Protein AF-A0A5K1FXW4-F1 (afdb_monomer_lite)

Foldseek 3Di:
DQPAPDDCDPVCQQGDPPDDSVPDTSVRSNQPQQPVVPPSDRDPVSVPD

Secondary structure (DSSP, 8-state):
--S-SS-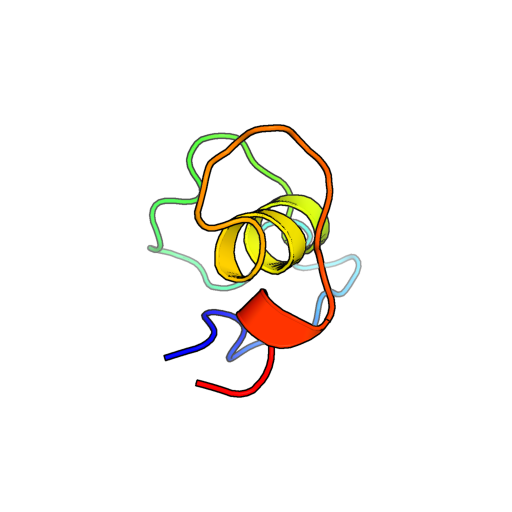-BTTBTT-STTS--TT--HHHHHHHHH-SS-SS---HHHH--

pLDDT: mean 78.21, std 12.73, range [50.75, 95.06]

Organism: NCBI:txid210225

Sequence (49 aa):
LARALVAADPAHPDGTAGHEHNNMSLLQQHAAFFDRNHDGVVYPWETYQ

Structure (mmC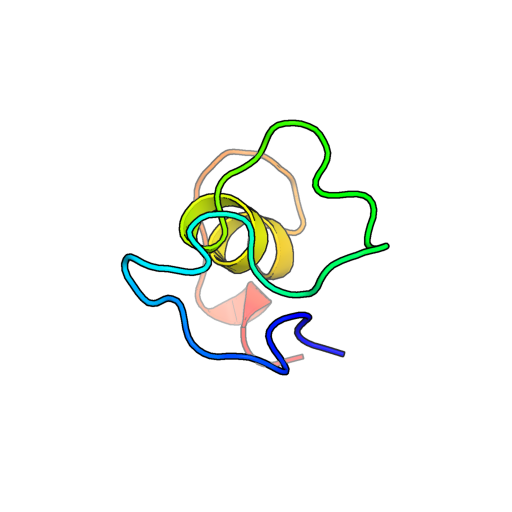IF, N/CA/C/O backbone):
data_AF-A0A5K1FXW4-F1
#
_entry.id   AF-A0A5K1FXW4-F1
#
loop_
_atom_site.group_PDB
_atom_site.id
_atom_site.type_symbol
_atom_site.label_atom_id
_atom_site.label_alt_id
_atom_site.label_comp_id
_atom_site.label_asym_id
_atom_site.label_entity_id
_atom_site.label_seq_id
_atom_site.pdbx_PDB_ins_code
_atom_site.Cartn_x
_atom_site.Cartn_y
_atom_site.Cartn_z
_atom_site.occupancy
_atom_site.B_iso_or_equiv
_atom_site.auth_seq_id
_atom_site.auth_comp_id
_atom_site.auth_asym_id
_atom_site.auth_atom_id
_atom_site.pdbx_PDB_model_num
ATOM 1 N N . LEU A 1 1 ? -10.182 -13.767 -6.485 1.00 52.50 1 LEU A N 1
ATOM 2 C CA . LEU A 1 1 ? -8.868 -14.313 -6.071 1.00 52.50 1 LEU A CA 1
ATOM 3 C C . LEU A 1 1 ? -7.815 -13.251 -6.325 1.00 52.50 1 LEU A C 1
ATOM 5 O O . LEU A 1 1 ? -7.808 -12.727 -7.434 1.00 52.50 1 LEU A O 1
ATOM 9 N N . ALA A 1 2 ? -7.002 -12.916 -5.317 1.00 50.75 2 ALA A N 1
ATOM 10 C CA . ALA A 1 2 ? -5.898 -11.966 -5.451 1.00 50.75 2 ALA A CA 1
ATOM 11 C C . ALA A 1 2 ? -4.987 -12.415 -6.603 1.00 50.75 2 ALA A C 1
ATOM 13 O O . ALA A 1 2 ? -4.492 -13.544 -6.621 1.00 50.75 2 ALA A O 1
ATOM 14 N N . ARG A 1 3 ?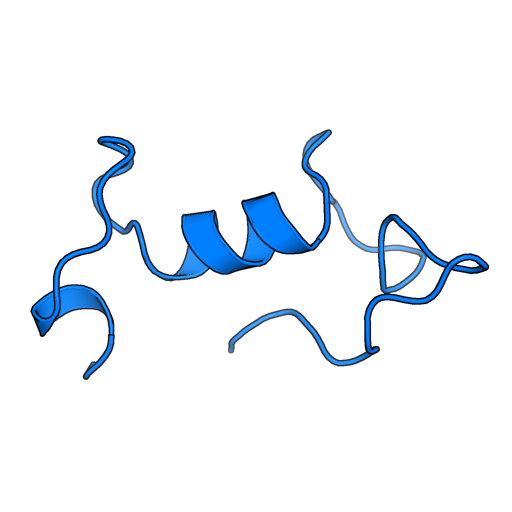 -4.866 -11.565 -7.623 1.00 54.12 3 ARG A N 1
ATOM 15 C CA . ARG A 1 3 ? -4.220 -11.891 -8.897 1.00 54.12 3 ARG A CA 1
ATOM 16 C C . ARG A 1 3 ? -2.742 -11.520 -8.830 1.00 54.12 3 ARG A C 1
ATOM 18 O O . ARG A 1 3 ? -2.336 -10.481 -9.320 1.00 54.12 3 ARG A O 1
ATOM 25 N N . ALA A 1 4 ? -1.957 -12.374 -8.184 1.00 52.66 4 ALA A N 1
ATOM 26 C CA . ALA A 1 4 ? -0.497 -12.345 -8.231 1.00 52.66 4 ALA A CA 1
ATOM 27 C C . ALA A 1 4 ? 0.029 -13.765 -7.961 1.00 52.66 4 ALA A C 1
ATOM 29 O O . ALA A 1 4 ? 0.518 -14.068 -6.879 1.00 52.66 4 ALA A O 1
ATOM 30 N N . LEU A 1 5 ? -0.149 -14.676 -8.927 1.00 55.84 5 LEU A N 1
ATOM 31 C CA . LEU A 1 5 ? 0.376 -16.052 -8.841 1.00 55.84 5 LEU A CA 1
AT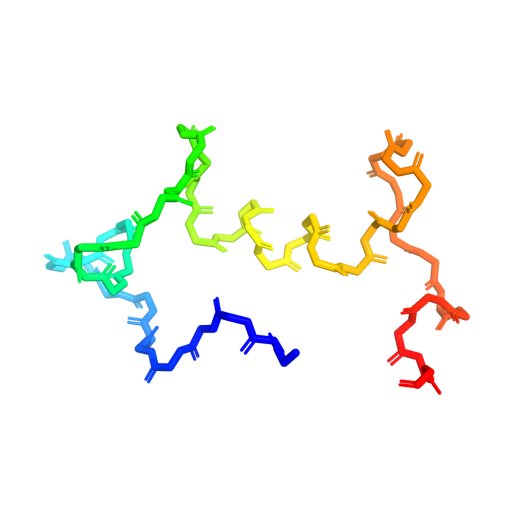OM 32 C C . LEU A 1 5 ? 1.894 -16.122 -9.095 1.00 55.84 5 LEU A C 1
ATOM 34 O O . LEU A 1 5 ? 2.511 -17.152 -8.841 1.00 55.84 5 LEU A O 1
ATOM 38 N N . VAL A 1 6 ? 2.492 -15.029 -9.577 1.00 60.00 6 VAL A N 1
ATOM 39 C CA . VAL A 1 6 ? 3.925 -14.885 -9.850 1.00 60.00 6 VAL A CA 1
ATOM 40 C C . VAL A 1 6 ? 4.422 -13.643 -9.114 1.00 60.00 6 VAL A C 1
ATOM 42 O O . VAL A 1 6 ? 3.801 -12.583 -9.203 1.00 60.00 6 VAL A O 1
ATOM 45 N N . ALA A 1 7 ? 5.515 -13.785 -8.363 1.00 60.72 7 ALA A N 1
ATOM 46 C CA . ALA A 1 7 ? 6.149 -12.670 -7.668 1.00 60.72 7 ALA A CA 1
ATOM 47 C C . ALA A 1 7 ? 6.713 -11.658 -8.677 1.00 60.72 7 ALA A C 1
ATOM 49 O O . ALA A 1 7 ? 7.235 -12.049 -9.720 1.00 60.72 7 ALA A O 1
ATOM 50 N N . ALA A 1 8 ? 6.627 -10.366 -8.351 1.00 63.41 8 ALA A N 1
ATOM 51 C CA . ALA A 1 8 ? 7.306 -9.334 -9.123 1.00 63.41 8 ALA A CA 1
ATOM 52 C C . ALA A 1 8 ? 8.821 -9.582 -9.074 1.00 63.41 8 ALA A C 1
ATOM 54 O O . ALA A 1 8 ? 9.407 -9.631 -7.993 1.00 63.41 8 ALA A O 1
ATOM 55 N N . ASP A 1 9 ? 9.443 -9.720 -10.238 1.00 72.44 9 ASP A N 1
ATOM 56 C CA . ASP A 1 9 ? 10.892 -9.831 -10.406 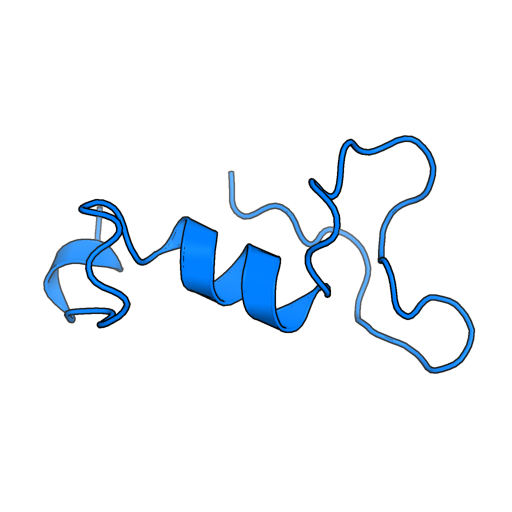1.00 72.44 9 ASP A CA 1
ATOM 57 C C . ASP A 1 9 ? 11.312 -8.908 -11.559 1.00 72.44 9 ASP A C 1
ATOM 59 O O . ASP A 1 9 ? 10.507 -8.698 -12.470 1.00 72.44 9 ASP A O 1
ATOM 63 N N . PRO A 1 10 ? 12.532 -8.343 -11.573 1.00 75.50 10 PRO A N 1
ATOM 64 C CA . PRO A 1 10 ? 13.069 -7.584 -12.701 1.00 75.50 10 PRO A CA 1
ATOM 65 C C . PRO A 1 10 ? 12.850 -8.193 -14.095 1.00 75.50 10 PRO A C 1
ATOM 67 O O . PRO A 1 10 ? 12.723 -7.431 -15.050 1.00 75.50 10 PRO A O 1
ATOM 70 N N . ALA A 1 11 ? 12.778 -9.522 -14.242 1.00 77.44 11 ALA A N 1
ATOM 71 C CA . ALA A 1 11 ? 12.474 -10.148 -15.533 1.00 77.44 11 ALA A CA 1
ATOM 72 C C . ALA A 1 11 ? 10.980 -10.092 -15.925 1.00 77.44 11 ALA A C 1
ATOM 74 O O . ALA A 1 11 ? 10.649 -10.266 -17.095 1.00 77.44 11 ALA A O 1
ATOM 75 N N . HIS A 1 12 ? 10.082 -9.847 -14.965 1.00 71.69 12 HIS A N 1
ATOM 76 C CA . HIS A 1 12 ? 8.624 -9.876 -15.127 1.00 71.69 12 HIS A CA 1
ATOM 77 C C . HIS A 1 12 ? 7.945 -8.719 -14.358 1.00 71.69 12 HIS A C 1
ATOM 79 O O . HIS A 1 12 ? 7.196 -8.963 -13.405 1.00 71.69 12 HIS A O 1
ATOM 85 N N . PRO A 1 13 ? 8.179 -7.451 -14.752 1.00 71.50 13 PRO A N 1
ATOM 86 C CA . PRO A 1 13 ? 7.618 -6.279 -14.066 1.00 71.50 13 PRO A CA 1
ATOM 87 C C . PRO A 1 13 ? 6.081 -6.204 -14.140 1.00 71.50 13 PRO A C 1
ATOM 89 O O . PRO A 1 13 ? 5.441 -5.667 -13.233 1.00 71.50 13 PRO A O 1
ATOM 92 N N . ASP A 1 14 ? 5.496 -6.789 -15.188 1.00 69.75 14 ASP A N 1
ATOM 93 C CA . ASP A 1 14 ? 4.050 -6.796 -15.449 1.00 69.75 14 ASP A CA 1
ATOM 94 C C . ASP A 1 14 ? 3.347 -8.066 -14.933 1.00 69.75 14 ASP A C 1
ATOM 96 O O . ASP A 1 14 ? 2.124 -8.187 -15.006 1.00 69.75 14 ASP A O 1
ATOM 100 N N . GLY A 1 15 ? 4.104 -9.017 -14.372 1.00 70.44 15 GLY A N 1
ATOM 101 C CA . GLY A 1 15 ? 3.561 -10.237 -13.781 1.00 70.44 15 GLY A CA 1
ATOM 102 C C . GLY A 1 15 ? 3.273 -11.362 -14.763 1.00 70.44 15 GLY A C 1
ATOM 103 O O . GLY A 1 15 ? 4.103 -11.716 -15.596 1.00 70.44 15 GLY A O 1
ATOM 104 N N . THR A 1 16 ? 2.126 -12.021 -14.582 1.00 72.12 16 THR A N 1
ATOM 105 C CA . THR A 1 16 ? 1.768 -13.223 -15.351 1.00 72.12 16 THR A CA 1
ATOM 106 C C . THR A 1 16 ? 1.462 -12.857 -16.805 1.00 72.12 16 THR A C 1
ATOM 108 O O . THR A 1 16 ? 0.527 -12.107 -17.074 1.00 72.12 16 THR A O 1
ATOM 111 N N . ALA A 1 17 ? 2.221 -13.421 -17.748 1.00 69.50 17 ALA A N 1
ATOM 112 C CA . ALA A 1 17 ? 2.003 -13.216 -19.178 1.00 69.50 17 ALA A CA 1
ATOM 113 C C . ALA A 1 17 ? 0.613 -13.713 -19.627 1.00 69.50 17 ALA A C 1
ATOM 115 O O . ALA A 1 17 ? 0.147 -14.766 -19.191 1.00 69.50 17 ALA A O 1
ATOM 116 N N . GLY A 1 18 ? -0.037 -12.962 -20.524 1.00 71.81 18 GLY A N 1
ATOM 117 C CA . GLY A 1 18 ? -1.377 -13.282 -21.039 1.00 71.81 18 GLY A CA 1
ATOM 118 C C . GLY A 1 18 ? -2.536 -12.814 -20.152 1.00 71.81 18 GLY A C 1
ATOM 119 O O . GLY A 1 18 ? -3.680 -13.197 -20.391 1.00 71.81 18 GLY A O 1
ATOM 120 N N . HIS A 1 19 ? -2.259 -11.995 -19.136 1.00 69.88 19 HIS A N 1
ATOM 121 C CA . HIS A 1 19 ? -3.268 -11.371 -18.286 1.00 69.88 19 HIS A CA 1
ATOM 122 C C . HIS A 1 19 ? -3.486 -9.902 -18.673 1.00 69.88 19 HIS A C 1
ATOM 124 O O . HIS A 1 19 ? -2.531 -9.202 -18.995 1.00 69.88 19 HIS A O 1
ATOM 130 N N . GLU A 1 20 ? -4.733 -9.422 -18.659 1.00 74.31 20 GLU A N 1
ATOM 131 C CA . GLU A 1 20 ? -5.028 -8.007 -18.909 1.00 74.31 20 GLU A CA 1
ATOM 132 C C . GLU A 1 20 ? -4.624 -7.159 -17.698 1.00 74.31 20 GLU A C 1
ATOM 134 O O . GLU A 1 20 ? -5.329 -7.086 -16.690 1.00 74.31 20 GLU A O 1
ATOM 139 N N . HIS A 1 21 ? -3.476 -6.499 -17.823 1.00 70.44 21 HIS A N 1
ATOM 140 C CA . HIS A 1 21 ? -2.869 -5.677 -16.777 1.00 70.44 21 HIS A CA 1
ATOM 141 C C . HIS A 1 21 ? -3.376 -4.225 -16.763 1.00 70.44 21 HIS A C 1
ATOM 143 O O . HIS A 1 21 ? -2.957 -3.454 -15.910 1.00 70.44 21 HIS A O 1
ATOM 149 N N . ASN A 1 22 ? -4.272 -3.825 -17.678 1.00 79.94 22 ASN A N 1
ATOM 150 C CA . ASN A 1 22 ? -4.886 -2.484 -17.727 1.00 79.94 22 ASN A CA 1
ATOM 151 C C . ASN A 1 22 ? -3.885 -1.311 -17.638 1.00 79.94 22 ASN A C 1
ATOM 153 O O . ASN A 1 22 ? -4.190 -0.272 -17.058 1.00 79.94 22 ASN A O 1
ATOM 157 N N . ASN A 1 23 ? -2.681 -1.478 -18.200 1.00 83.81 23 ASN A N 1
ATOM 158 C CA . ASN A 1 23 ? -1.559 -0.532 -18.0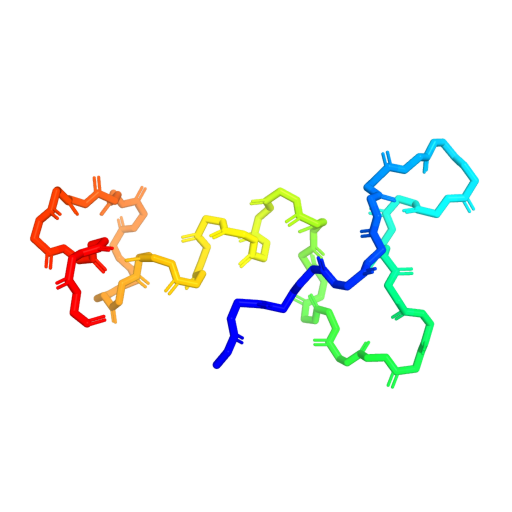72 1.00 83.81 23 ASN A CA 1
ATOM 159 C C . ASN A 1 23 ? -1.150 -0.216 -16.615 1.00 83.81 23 ASN A C 1
ATOM 161 O O . ASN A 1 23 ? -0.583 0.841 -16.342 1.00 83.81 23 ASN A O 1
ATOM 165 N N . MET A 1 24 ? -1.427 -1.125 -15.680 1.00 83.31 24 MET A N 1
ATOM 166 C CA . MET A 1 24 ? -1.031 -1.051 -14.278 1.00 83.31 24 MET A CA 1
ATOM 167 C C . MET A 1 24 ? 0.148 -1.989 -14.016 1.00 83.31 24 MET A C 1
ATOM 169 O O . MET A 1 24 ? 0.133 -3.154 -14.418 1.00 83.31 24 MET A O 1
ATOM 173 N N . SER A 1 25 ? 1.133 -1.510 -13.260 1.00 83.81 25 SER A N 1
ATOM 174 C CA . SER A 1 25 ? 2.175 -2.364 -12.680 1.00 83.81 25 SER A CA 1
ATOM 175 C C . SER A 1 25 ? 1.579 -3.392 -11.714 1.00 83.81 25 SER A C 1
ATOM 177 O O . SER A 1 25 ? 0.490 -3.192 -11.172 1.00 83.81 25 SER A O 1
ATOM 179 N N . LEU A 1 26 ? 2.323 -4.457 -11.413 1.00 81.75 26 LEU A N 1
ATOM 180 C CA . LEU A 1 26 ? 1.915 -5.455 -10.418 1.00 81.75 26 LEU A CA 1
ATOM 181 C C . LEU A 1 26 ? 1.508 -4.849 -9.067 1.00 81.75 26 LEU A C 1
ATOM 183 O O . LEU A 1 26 ? 0.507 -5.260 -8.484 1.00 81.75 26 LEU A O 1
ATOM 187 N N . LEU A 1 27 ? 2.257 -3.859 -8.571 1.00 84.00 27 LEU A N 1
ATOM 188 C CA . LEU A 1 27 ? 1.935 -3.199 -7.303 1.00 84.00 27 LEU A CA 1
ATOM 189 C C . LEU A 1 27 ? 0.611 -2.431 -7.392 1.00 84.00 27 LEU A C 1
ATOM 191 O O . LEU A 1 27 ? -0.192 -2.479 -6.465 1.00 84.00 27 LEU A O 1
ATOM 195 N N . GLN A 1 28 ? 0.364 -1.756 -8.515 1.00 85.75 28 GLN A N 1
ATOM 196 C CA . GLN A 1 28 ? -0.893 -1.047 -8.751 1.00 85.75 28 GLN A CA 1
ATOM 197 C C . GLN A 1 28 ? -2.068 -2.017 -8.884 1.00 85.75 28 GLN A C 1
ATOM 199 O O . GLN A 1 28 ? -3.115 -1.763 -8.305 1.00 85.75 28 GLN A O 1
ATOM 204 N N . GLN A 1 29 ? -1.888 -3.155 -9.560 1.00 85.31 29 GLN A N 1
ATOM 205 C CA . GLN A 1 29 ? -2.903 -4.212 -9.617 1.00 85.31 29 GLN A CA 1
ATOM 206 C C . GLN A 1 29 ? -3.196 -4.790 -8.225 1.00 85.31 29 GLN A C 1
ATOM 208 O O . GLN A 1 29 ? -4.350 -5.061 -7.896 1.00 85.31 29 GLN A O 1
ATOM 213 N N . HIS A 1 30 ? -2.164 -4.957 -7.391 1.00 84.56 30 HIS A N 1
ATOM 214 C CA . HIS A 1 30 ? -2.316 -5.421 -6.014 1.00 84.56 30 HIS A CA 1
ATOM 215 C C . HIS A 1 30 ? -3.086 -4.413 -5.153 1.00 84.56 30 HIS A C 1
ATOM 217 O O . HIS A 1 30 ? -3.993 -4.805 -4.426 1.00 84.56 30 HIS A O 1
ATOM 223 N N . ALA A 1 31 ? -2.768 -3.121 -5.261 1.00 89.25 31 ALA A N 1
ATOM 224 C CA . ALA A 1 31 ? -3.502 -2.067 -4.566 1.00 89.25 31 ALA A CA 1
ATOM 225 C C . ALA A 1 31 ? -4.960 -1.974 -5.055 1.00 89.25 31 ALA A C 1
ATOM 227 O O . ALA A 1 31 ? -5.875 -1.995 -4.237 1.00 89.25 31 ALA A O 1
ATOM 228 N N . ALA A 1 32 ? -5.182 -1.979 -6.374 1.00 89.06 32 ALA A N 1
ATOM 229 C CA . ALA A 1 32 ? -6.509 -1.916 -6.995 1.00 89.06 32 ALA A CA 1
ATOM 230 C C . ALA A 1 32 ? -7.399 -3.130 -6.677 1.00 89.06 32 ALA A C 1
ATOM 232 O O . ALA A 1 32 ? -8.617 -3.053 -6.779 1.00 89.06 32 ALA A O 1
ATOM 233 N N . PHE A 1 33 ? -6.817 -4.269 -6.288 1.00 87.31 33 PHE A N 1
ATOM 234 C CA . PHE A 1 33 ? -7.593 -5.409 -5.803 1.00 87.31 33 PHE A CA 1
ATOM 235 C C . PHE A 1 33 ? -8.279 -5.118 -4.457 1.00 87.31 33 PHE A C 1
ATOM 237 O O . PHE A 1 33 ? -9.382 -5.613 -4.222 1.00 87.31 33 PHE A O 1
ATOM 244 N N . PHE A 1 34 ? -7.624 -4.352 -3.579 1.00 91.06 34 PHE A N 1
ATOM 245 C CA . PHE A 1 34 ? -8.143 -4.017 -2.251 1.00 91.06 34 PHE A CA 1
ATOM 246 C C . PHE A 1 34 ? -8.902 -2.694 -2.212 1.00 91.06 34 PHE A C 1
ATOM 248 O O . PHE A 1 34 ? -9.793 -2.559 -1.386 1.00 91.06 34 PHE A O 1
ATOM 255 N N . ASP A 1 35 ? -8.576 -1.744 -3.081 1.00 91.94 35 ASP A N 1
ATOM 256 C CA . ASP A 1 35 ? -9.329 -0.501 -3.244 1.00 91.94 35 ASP A CA 1
ATOM 257 C C . ASP A 1 35 ? -10.637 -0.785 -4.002 1.00 91.94 35 ASP A C 1
ATOM 259 O O . ASP A 1 35 ? -10.690 -0.791 -5.232 1.00 91.94 35 ASP A O 1
ATOM 263 N N . ARG A 1 36 ? -11.706 -1.108 -3.269 1.00 88.62 36 ARG A N 1
ATOM 264 C CA . ARG A 1 36 ? -12.958 -1.596 -3.873 1.00 88.62 36 ARG A CA 1
ATOM 265 C C . ARG A 1 36 ? -13.822 -0.458 -4.388 1.00 88.62 36 ARG A C 1
ATOM 267 O O . ARG A 1 36 ? -14.645 -0.671 -5.284 1.00 88.62 36 ARG A O 1
ATOM 274 N N . ASN A 1 37 ? -13.687 0.720 -3.790 1.00 92.62 37 ASN A N 1
ATOM 275 C CA . ASN A 1 37 ? -14.430 1.919 -4.162 1.00 92.62 37 ASN A CA 1
ATOM 276 C C . ASN A 1 37 ? -13.691 2.767 -5.221 1.00 92.62 37 ASN A C 1
ATOM 278 O O . ASN A 1 37 ? -14.328 3.626 -5.829 1.00 92.62 37 ASN A O 1
ATOM 282 N N . HIS A 1 38 ? -12.426 2.449 -5.516 1.00 90.56 38 HIS A N 1
ATOM 283 C CA . HIS A 1 38 ? -11.560 3.118 -6.488 1.00 90.56 38 HIS A CA 1
ATOM 284 C C . HIS A 1 38 ? -11.285 4.592 -6.144 1.00 90.56 38 HIS A C 1
ATOM 286 O O . HIS A 1 38 ? -11.174 5.429 -7.045 1.00 90.56 38 HIS A O 1
ATOM 292 N N . ASP A 1 39 ? -11.204 4.929 -4.853 1.00 95.06 39 ASP A N 1
ATOM 293 C CA . ASP A 1 39 ? -10.874 6.283 -4.389 1.00 95.06 39 ASP A CA 1
ATOM 294 C C . ASP A 1 39 ? -9.364 6.513 -4.186 1.00 95.06 39 ASP A C 1
ATOM 296 O O . ASP A 1 39 ? -8.929 7.642 -3.933 1.00 95.06 39 ASP A O 1
ATOM 300 N N . GLY A 1 40 ? -8.554 5.467 -4.368 1.00 93.06 40 GLY A N 1
ATOM 301 C CA . GLY A 1 40 ? -7.106 5.495 -4.213 1.00 93.06 40 GLY A CA 1
ATOM 302 C C . GLY A 1 40 ? -6.621 5.262 -2.780 1.00 93.06 40 GLY A C 1
ATOM 303 O O . GLY A 1 40 ? -5.414 5.360 -2.539 1.00 93.06 40 GLY A O 1
ATOM 304 N N . VAL A 1 41 ? -7.508 4.952 -1.830 1.00 94.56 41 VAL A N 1
ATOM 305 C CA . VAL A 1 41 ? -7.182 4.668 -0.429 1.00 94.56 41 VAL A CA 1
ATOM 306 C C . VAL A 1 41 ? -7.701 3.288 -0.044 1.00 94.56 41 VAL A C 1
ATOM 308 O O . VAL A 1 41 ? -8.895 3.032 -0.014 1.00 94.56 41 VAL A O 1
ATOM 311 N N . VAL A 1 42 ? -6.787 2.399 0.346 1.00 92.56 42 VAL A N 1
ATOM 312 C CA . VAL A 1 42 ? -7.162 1.079 0.870 1.00 92.56 42 VAL A CA 1
ATOM 313 C C . VAL A 1 42 ? -7.494 1.183 2.355 1.00 92.56 42 VAL A C 1
ATOM 315 O O . VAL A 1 42 ? -6.626 1.502 3.176 1.00 92.56 42 VAL A O 1
ATOM 318 N N . TYR A 1 43 ? -8.725 0.843 2.722 1.00 93.00 43 TYR A N 1
ATOM 319 C CA . TYR A 1 43 ? -9.173 0.792 4.108 1.00 93.00 43 TYR A CA 1
ATOM 320 C C . TYR A 1 43 ? -9.118 -0.627 4.694 1.00 93.00 43 TYR A C 1
ATOM 322 O O . TYR A 1 43 ? -9.326 -1.612 3.983 1.00 93.00 43 TYR A O 1
ATOM 330 N N . PRO A 1 44 ? -8.924 -0.778 6.022 1.00 92.94 44 PRO A N 1
ATOM 331 C CA . PRO A 1 44 ? -8.840 -2.097 6.650 1.00 92.94 44 PRO A CA 1
ATOM 332 C C . PRO A 1 44 ? -10.050 -2.999 6.385 1.00 92.94 44 PRO A C 1
ATOM 334 O O . PRO A 1 44 ? -9.889 -4.195 6.200 1.00 92.94 44 PRO A O 1
ATOM 337 N N . TRP A 1 45 ? -11.272 -2.465 6.330 1.00 91.38 45 TRP A N 1
ATOM 338 C CA . TRP A 1 45 ? -12.465 -3.288 6.075 1.00 91.38 45 TRP A CA 1
ATOM 339 C C . TRP A 1 45 ? -12.552 -3.823 4.640 1.00 91.38 45 TRP A C 1
ATOM 341 O O . TRP A 1 45 ? -13.330 -4.739 4.377 1.00 91.38 45 TRP A O 1
ATOM 351 N N . GLU A 1 46 ? -11.768 -3.280 3.711 1.00 89.56 46 GLU A N 1
ATOM 352 C CA . GLU A 1 46 ? -11.718 -3.761 2.332 1.00 89.56 46 GLU A CA 1
ATOM 353 C C . GLU A 1 46 ? -10.800 -4.981 2.173 1.00 89.56 46 GLU A C 1
ATOM 355 O O . GLU A 1 46 ? -10.898 -5.686 1.168 1.00 89.56 46 GLU A O 1
ATOM 360 N N . THR A 1 47 ? -9.969 -5.288 3.181 1.00 87.00 47 THR A N 1
ATOM 361 C CA . THR A 1 47 ? -8.993 -6.391 3.143 1.00 87.00 47 THR A CA 1
ATOM 362 C C . THR A 1 47 ? -9.453 -7.688 3.824 1.00 87.00 47 THR A C 1
ATOM 364 O O . THR A 1 47 ? -8.833 -8.725 3.601 1.00 87.00 47 THR A O 1
ATOM 367 N N . TYR A 1 48 ? -10.536 -7.668 4.615 1.00 78.12 48 TYR A N 1
ATOM 368 C CA . TYR A 1 48 ? -10.998 -8.804 5.444 1.00 78.12 48 TYR A CA 1
ATOM 369 C C . TYR A 1 48 ? -12.260 -9.536 4.933 1.00 78.12 48 TYR A C 1
ATOM 371 O O . TYR A 1 48 ? -12.882 -10.268 5.704 1.00 78.12 48 TYR A O 1
ATOM 379 N N . GLN A 1 49 ? -12.674 -9.339 3.677 1.00 65.62 49 GLN A N 1
ATOM 380 C CA . GLN A 1 49 ? -13.883 -9.981 3.125 1.00 65.62 49 GLN A CA 1
ATOM 381 C C . GLN A 1 49 ? -13.649 -11.372 2.535 1.00 65.62 49 GLN A C 1
ATOM 383 O O . GLN A 1 49 ? -12.606 -11.570 1.871 1.00 65.62 49 GLN A O 1
#

Radius of gyration: 11.58 Å; chains: 1; bounding box: 28×22×28 Å

InterPro domains:
  IPR007736 Caleosin-related [PF05042] (23-49)
  IPR007736 Caleosin-related [PTHR31495] (1-49)